Protein AF-T0LSU5-F1 (afdb_monomer_lite)

Secondary structure (DSSP, 8-state):
--TTSHHHHHHHHHHHHHHHHHHHHS--SHHHHHHHHHHHHHHHHHTGGG--HHHHHHHHHHHHHHHHHHTT-SSHHHHHHHHHHHHHHHHHHHHHHHHTT-S--TT-----------

Sequence (118 aa):
MDSETPEGLRLIYDLLVKASEYPGESLHNPRNLFNWGEKLKALHQILSSYHDQEYLQEYKLAQKRILEVSRNYPSERYVAEGYEVLHEWLGSISRLYQRLGLLIPENMIYTEGGEDGL

Radius of gyration: 17.02 Å; chains: 1; bounding box: 45×38×43 Å

Foldseek 3Di:
DPCVDPVNLVVLVVLLVVLVCQVVVDDQDPVSLVVSVVSLVVSCVVCVVLDDPVLVVQVVVLVVQLVVLVVPPPDPSSRVSSVVSSVSNSVSVVVSCVVVVSPDPPPPPDDPPDPPDD

Structure (mmCIF, N/CA/C/O backbone):
data_AF-T0LSU5-F1
#
_entry.id   AF-T0LSU5-F1
#
loop_
_atom_site.group_PDB
_atom_site.id
_atom_site.type_symbol
_atom_site.label_atom_id
_atom_site.label_alt_id
_atom_site.label_comp_id
_atom_site.label_asym_id
_atom_site.label_entity_id
_atom_site.label_seq_id
_atom_site.pdbx_PDB_ins_code
_atom_site.Cartn_x
_atom_site.Cartn_y
_atom_site.Cartn_z
_atom_site.occupancy
_atom_site.B_iso_or_equiv
_atom_site.auth_seq_id
_atom_site.auth_comp_id
_atom_site.auth_asym_id
_atom_site.auth_atom_id
_atom_site.pdbx_PDB_model_num
ATOM 1 N N . MET A 1 1 ? -20.664 2.583 7.795 1.00 47.69 1 MET A N 1
ATOM 2 C CA . MET A 1 1 ? -20.217 1.178 7.801 1.00 47.69 1 MET A CA 1
ATOM 3 C C . MET A 1 1 ? -19.684 0.987 9.200 1.00 47.69 1 MET A C 1
ATOM 5 O O . MET A 1 1 ? -18.717 1.663 9.524 1.00 47.69 1 MET A O 1
ATOM 9 N N . ASP A 1 2 ? -20.400 0.250 10.048 1.00 46.88 2 ASP A N 1
ATOM 10 C CA . ASP A 1 2 ? -20.116 0.188 11.487 1.00 46.88 2 ASP A CA 1
ATOM 11 C C . ASP A 1 2 ? -18.900 -0.698 11.722 1.00 46.88 2 ASP A C 1
ATOM 13 O O . ASP A 1 2 ? -18.981 -1.887 12.023 1.00 46.88 2 ASP A O 1
ATOM 17 N N . SER A 1 3 ? -17.740 -0.089 11.526 1.00 50.16 3 SER A N 1
ATOM 18 C CA . SER A 1 3 ? -16.418 -0.668 11.699 1.00 50.16 3 SER A CA 1
ATOM 19 C C . SER A 1 3 ? -16.052 -0.892 13.178 1.00 50.16 3 SER A C 1
ATOM 21 O O . SER A 1 3 ? -14.913 -1.204 13.498 1.00 50.16 3 SER A O 1
ATOM 23 N N . GLU A 1 4 ? -17.033 -0.764 14.073 1.00 54.97 4 GLU A N 1
ATOM 24 C CA . GLU A 1 4 ? -16.974 -1.127 15.493 1.00 54.97 4 GLU A CA 1
ATOM 25 C C . GLU A 1 4 ? -17.591 -2.511 15.772 1.00 54.97 4 GLU A C 1
ATOM 27 O O . GLU A 1 4 ? -17.481 -3.027 16.882 1.00 54.97 4 GLU A O 1
ATOM 32 N N . THR A 1 5 ? -18.227 -3.137 14.774 1.00 64.12 5 THR A N 1
ATOM 33 C CA . THR A 1 5 ? -18.766 -4.501 14.892 1.00 64.12 5 THR A CA 1
ATOM 34 C C . THR A 1 5 ? -17.669 -5.553 14.669 1.00 64.12 5 THR A C 1
ATOM 36 O O . THR A 1 5 ? -16.793 -5.342 13.821 1.00 64.12 5 THR A O 1
ATOM 39 N N . PRO A 1 6 ? -17.696 -6.705 15.370 1.00 64.62 6 PRO A N 1
ATOM 40 C CA . PRO A 1 6 ? -16.756 -7.811 15.147 1.00 64.62 6 PRO A CA 1
ATOM 41 C C . PRO A 1 6 ? -16.655 -8.243 13.674 1.00 64.62 6 PRO A C 1
ATOM 43 O O . PRO A 1 6 ? -15.571 -8.548 13.177 1.00 64.62 6 PRO A O 1
ATOM 46 N N . GLU A 1 7 ? -17.771 -8.204 12.946 1.00 68.88 7 GLU A N 1
ATOM 47 C CA . GLU A 1 7 ? -17.856 -8.505 11.516 1.00 68.88 7 GLU A CA 1
ATOM 48 C C . GLU A 1 7 ? -17.133 -7.456 10.661 1.00 68.88 7 GLU A C 1
ATOM 50 O O . GLU A 1 7 ? -16.437 -7.803 9.704 1.00 68.88 7 GLU A O 1
ATOM 55 N N . GLY A 1 8 ? -17.258 -6.174 11.019 1.00 68.75 8 GLY A N 1
ATOM 56 C CA . GLY A 1 8 ? -16.527 -5.081 10.380 1.00 68.75 8 GLY A CA 1
ATOM 57 C C . GLY A 1 8 ? -15.016 -5.212 10.570 1.00 68.75 8 GLY A C 1
ATOM 58 O O . GLY A 1 8 ? -14.260 -5.040 9.613 1.00 68.75 8 GLY A O 1
ATOM 59 N N . LEU A 1 9 ? -14.576 -5.592 11.773 1.00 68.12 9 LEU A N 1
ATOM 60 C CA . LEU A 1 9 ? -13.161 -5.830 12.072 1.00 68.12 9 LEU A CA 1
ATOM 61 C C . LEU A 1 9 ? -12.604 -7.047 11.323 1.00 68.12 9 LEU A C 1
ATOM 63 O O . LEU A 1 9 ? -11.497 -6.983 10.785 1.00 68.12 9 LEU A O 1
ATOM 67 N N . ARG A 1 10 ? -13.390 -8.124 11.217 1.00 72.44 10 ARG A N 1
ATOM 68 C CA . ARG A 1 10 ? -13.032 -9.313 10.430 1.00 72.44 10 ARG A CA 1
ATOM 69 C C . ARG A 1 10 ? -12.860 -8.984 8.950 1.00 72.44 10 ARG A C 1
ATOM 71 O O . ARG A 1 10 ? -11.860 -9.370 8.355 1.00 72.44 10 ARG A O 1
ATOM 78 N N . LEU A 1 11 ? -13.790 -8.220 8.374 1.00 79.12 11 LEU A N 1
ATOM 79 C CA . LEU A 1 11 ? -13.692 -7.784 6.980 1.00 79.12 11 LEU A CA 1
ATOM 80 C C . LEU A 1 11 ? -12.415 -6.969 6.737 1.00 79.12 11 LEU A C 1
ATOM 82 O O . LEU A 1 11 ? -11.747 -7.153 5.722 1.00 79.12 11 LEU A O 1
ATOM 86 N N . ILE A 1 12 ? -12.077 -6.076 7.667 1.00 78.50 12 ILE A N 1
ATOM 87 C CA . ILE A 1 12 ? -10.859 -5.267 7.610 1.00 78.50 12 ILE A CA 1
ATOM 88 C C . ILE A 1 12 ? -9.620 -6.184 7.635 1.00 78.50 12 ILE A C 1
ATOM 90 O O . ILE A 1 12 ? -8.761 -6.065 6.764 1.00 78.50 12 ILE A O 1
ATOM 94 N N . TYR A 1 13 ? -9.555 -7.168 8.538 1.00 80.62 13 TYR A N 1
ATOM 95 C CA . TYR A 1 13 ? -8.463 -8.153 8.585 1.00 80.62 13 TYR A CA 1
ATOM 96 C C . TYR A 1 13 ? -8.335 -8.992 7.300 1.00 80.62 13 TYR A C 1
ATOM 98 O O . TYR A 1 13 ? -7.238 -9.108 6.747 1.00 80.62 13 TYR A O 1
ATOM 106 N N . ASP A 1 14 ? -9.444 -9.500 6.758 1.00 82.31 14 ASP A N 1
ATOM 107 C CA . ASP A 1 14 ? -9.447 -10.287 5.516 1.00 82.31 14 ASP A CA 1
ATOM 108 C C . ASP A 1 14 ? -8.899 -9.489 4.318 1.00 82.31 14 ASP A C 1
ATOM 110 O O . ASP A 1 14 ? -8.261 -10.046 3.419 1.00 82.31 14 ASP A O 1
ATOM 114 N N . LEU A 1 15 ? -9.122 -8.168 4.293 1.00 84.88 15 LEU A N 1
ATOM 115 C CA . LEU A 1 15 ? -8.563 -7.291 3.262 1.00 84.88 15 LEU A CA 1
ATOM 116 C C . LEU A 1 15 ? -7.037 -7.181 3.361 1.00 84.88 15 LEU A C 1
ATOM 118 O O . LEU A 1 15 ? -6.372 -7.155 2.321 1.00 84.88 15 LEU A O 1
ATOM 122 N N . LEU A 1 16 ? -6.479 -7.143 4.576 1.00 86.00 16 LEU A N 1
ATOM 123 C CA . LEU A 1 16 ? -5.029 -7.155 4.790 1.00 86.00 16 LEU A CA 1
ATOM 124 C C . LEU A 1 16 ? -4.409 -8.474 4.313 1.00 86.00 16 LEU A C 1
ATOM 126 O O . LEU A 1 16 ? -3.428 -8.442 3.567 1.00 86.00 16 LEU A O 1
ATOM 130 N N . VAL A 1 17 ? -5.005 -9.615 4.681 1.00 85.50 17 VAL A N 1
ATOM 131 C CA . VAL A 1 17 ? -4.533 -10.950 4.265 1.00 85.50 17 VAL A CA 1
ATOM 132 C C . VAL A 1 17 ? -4.498 -11.049 2.739 1.00 85.50 17 VAL A C 1
ATOM 134 O O . VAL A 1 17 ? -3.435 -11.285 2.162 1.00 85.50 17 VAL A O 1
ATOM 137 N N . LYS A 1 18 ? -5.602 -10.707 2.066 1.00 84.81 18 LYS A N 1
ATOM 138 C CA . LYS A 1 18 ? -5.672 -10.720 0.593 1.00 84.81 18 LYS A CA 1
ATOM 139 C C . LYS A 1 18 ? -4.676 -9.772 -0.073 1.00 84.81 18 LYS A C 1
ATOM 141 O O . LYS A 1 18 ? -4.180 -10.050 -1.164 1.00 84.81 18 LYS A O 1
ATOM 146 N N . ALA A 1 19 ? -4.396 -8.620 0.537 1.00 85.56 19 ALA A N 1
ATOM 147 C CA . ALA A 1 19 ? -3.394 -7.692 0.016 1.00 85.56 19 ALA A CA 1
ATOM 148 C C . ALA A 1 19 ? -1.962 -8.240 0.156 1.00 85.56 19 ALA A C 1
ATOM 150 O O . ALA A 1 19 ? -1.107 -7.895 -0.664 1.00 85.56 19 ALA A O 1
ATOM 151 N N . SER A 1 20 ? -1.713 -9.085 1.162 1.00 85.44 20 SER A N 1
ATOM 152 C CA . SER A 1 20 ? -0.410 -9.704 1.434 1.00 85.44 20 SER A CA 1
ATOM 153 C C . SER A 1 20 ? -0.093 -10.914 0.548 1.00 85.44 20 SER A C 1
ATOM 155 O O . SER A 1 20 ? 1.073 -11.148 0.241 1.00 85.44 20 SER A O 1
ATOM 157 N N . GLU A 1 21 ? -1.115 -11.631 0.074 1.00 83.31 21 GLU A N 1
ATOM 158 C CA . GLU A 1 21 ? -0.973 -12.802 -0.811 1.00 83.31 21 GLU A CA 1
ATOM 159 C C . GLU A 1 21 ? -0.603 -12.409 -2.251 1.00 83.31 21 GLU A C 1
ATOM 161 O O . GLU A 1 21 ? 0.097 -13.137 -2.954 1.00 83.31 21 GLU A O 1
ATOM 166 N N . TYR A 1 22 ? -1.011 -11.212 -2.681 1.00 78.44 22 TYR A N 1
ATOM 167 C CA . TYR A 1 22 ? -0.867 -10.736 -4.058 1.00 78.44 22 TYR A CA 1
ATOM 168 C C . TYR A 1 22 ? 0.554 -10.851 -4.667 1.00 78.44 22 TYR A C 1
ATOM 170 O O . TYR A 1 22 ? 0.665 -11.330 -5.800 1.00 78.44 22 TYR A O 1
ATOM 178 N N . PRO A 1 23 ? 1.649 -10.442 -3.988 1.00 74.31 23 PRO A N 1
ATOM 179 C CA . PRO A 1 23 ? 3.004 -10.635 -4.513 1.00 74.31 23 PRO A CA 1
ATOM 180 C C . PRO A 1 23 ? 3.421 -12.114 -4.611 1.00 74.31 23 PRO A C 1
ATOM 182 O O . PRO A 1 23 ? 4.213 -12.451 -5.483 1.00 74.31 23 PRO A O 1
ATOM 185 N N . GLY A 1 24 ? 2.880 -13.004 -3.772 1.00 70.00 24 GLY A N 1
ATOM 186 C CA . GLY A 1 24 ? 3.206 -14.436 -3.783 1.00 70.00 24 GLY A CA 1
ATOM 187 C C . GLY A 1 24 ? 2.504 -15.233 -4.887 1.00 70.00 24 GLY A C 1
ATOM 188 O O . GLY A 1 24 ? 3.031 -16.241 -5.353 1.00 70.00 24 GLY A O 1
ATOM 189 N N . GLU A 1 25 ? 1.337 -14.774 -5.342 1.00 72.19 25 GLU A N 1
ATOM 190 C CA . GLU A 1 25 ? 0.515 -15.482 -6.334 1.00 72.19 25 GLU A CA 1
ATOM 191 C C . GLU A 1 25 ? 0.798 -15.075 -7.791 1.00 72.19 25 GLU A C 1
ATOM 193 O O . GLU A 1 25 ? 0.300 -15.705 -8.727 1.00 72.19 25 GLU A O 1
ATOM 198 N N . SER A 1 26 ? 1.570 -14.006 -8.019 1.00 72.44 26 SER A N 1
ATOM 199 C CA . SER A 1 26 ? 1.671 -13.351 -9.329 1.00 72.44 26 SER A CA 1
ATOM 200 C C . SER A 1 26 ? 3.106 -13.168 -9.820 1.00 72.44 26 SER A C 1
ATOM 202 O O . SER A 1 26 ? 3.992 -12.758 -9.082 1.00 72.44 26 SER A O 1
ATOM 204 N N . LEU A 1 27 ? 3.326 -13.355 -11.128 1.00 75.44 27 LEU A N 1
ATOM 205 C CA . LEU A 1 27 ? 4.603 -13.028 -11.778 1.00 75.44 27 LEU A CA 1
ATOM 206 C C . LEU A 1 27 ? 4.964 -11.547 -11.576 1.00 75.44 27 LEU A C 1
ATOM 208 O O . LEU A 1 27 ? 4.138 -10.668 -11.840 1.00 75.44 27 LEU A O 1
ATOM 212 N N . HIS A 1 28 ? 6.206 -11.259 -11.187 1.00 82.44 28 HIS A N 1
ATOM 213 C CA . HIS A 1 28 ? 6.680 -9.888 -10.991 1.00 82.44 28 HIS A CA 1
ATOM 214 C C . HIS A 1 28 ? 6.819 -9.156 -12.333 1.00 82.44 28 HIS A C 1
ATOM 216 O O . HIS A 1 28 ? 7.700 -9.457 -13.137 1.00 82.44 28 HIS A O 1
ATOM 222 N N . ASN A 1 29 ? 5.928 -8.198 -12.596 1.00 87.69 29 ASN A N 1
ATOM 223 C CA . ASN A 1 29 ? 5.938 -7.377 -13.810 1.00 87.69 29 ASN A CA 1
ATOM 224 C C . ASN A 1 29 ? 5.248 -6.015 -13.567 1.00 87.69 29 ASN A C 1
ATOM 226 O O . ASN A 1 29 ? 4.529 -5.868 -12.575 1.00 87.69 29 ASN A O 1
ATOM 230 N N . PRO A 1 30 ? 5.405 -5.023 -14.469 1.00 88.69 30 PRO A N 1
ATOM 231 C CA . PRO A 1 30 ? 4.837 -3.684 -14.284 1.00 88.69 30 PRO A CA 1
ATOM 232 C C . PRO A 1 30 ? 3.316 -3.643 -14.088 1.00 88.69 30 PRO A C 1
ATOM 234 O O . PRO A 1 30 ? 2.812 -2.837 -13.311 1.00 88.69 30 PRO A O 1
ATOM 237 N N . ARG A 1 31 ? 2.569 -4.511 -14.783 1.00 89.19 31 ARG A N 1
ATOM 238 C CA . ARG A 1 31 ? 1.103 -4.552 -14.689 1.00 89.19 31 ARG A CA 1
ATOM 239 C C . ARG A 1 31 ? 0.659 -5.049 -13.317 1.00 89.19 31 ARG A C 1
ATOM 241 O O . ARG A 1 31 ? -0.240 -4.470 -12.715 1.00 89.19 31 ARG A O 1
ATOM 248 N N . ASN A 1 32 ? 1.294 -6.107 -12.827 1.00 89.44 32 ASN A N 1
ATOM 249 C CA . ASN A 1 32 ? 0.989 -6.667 -11.517 1.00 89.44 32 ASN A CA 1
ATOM 250 C C . ASN A 1 32 ? 1.410 -5.717 -10.397 1.00 89.44 32 ASN A C 1
ATOM 252 O O . ASN A 1 32 ? 0.635 -5.532 -9.463 1.00 89.44 32 ASN A O 1
ATOM 256 N N . LEU A 1 33 ? 2.553 -5.045 -10.539 1.00 89.94 33 LEU A N 1
ATOM 257 C CA . LEU A 1 33 ? 2.976 -3.987 -9.627 1.00 89.94 33 LEU A CA 1
ATOM 258 C C . LEU A 1 33 ? 1.924 -2.868 -9.525 1.00 89.94 33 LEU A C 1
ATOM 260 O O . LEU A 1 33 ? 1.502 -2.513 -8.427 1.00 89.94 33 LEU A O 1
ATOM 264 N N . PHE A 1 34 ? 1.452 -2.354 -10.665 1.00 90.62 34 PHE A N 1
ATOM 265 C CA . PHE A 1 34 ? 0.404 -1.330 -10.703 1.00 90.62 34 PHE A CA 1
ATOM 266 C C . PHE A 1 34 ? -0.887 -1.797 -10.013 1.00 90.62 34 PHE A C 1
ATOM 268 O O . PHE A 1 34 ? -1.420 -1.105 -9.146 1.00 90.62 34 PHE A O 1
ATOM 275 N N . ASN A 1 35 ? -1.364 -2.995 -10.359 1.00 90.31 35 ASN A N 1
ATOM 276 C CA . ASN A 1 35 ? -2.572 -3.572 -9.770 1.00 90.31 35 ASN A CA 1
ATOM 277 C C . ASN A 1 35 ? -2.452 -3.743 -8.248 1.00 90.31 35 ASN A C 1
ATOM 279 O O . ASN A 1 35 ? -3.426 -3.525 -7.527 1.00 90.31 35 ASN A O 1
ATOM 283 N N . TRP A 1 36 ? -1.273 -4.132 -7.755 1.00 92.50 36 TRP A N 1
ATOM 284 C CA . TRP A 1 36 ? -1.035 -4.250 -6.321 1.00 92.50 36 TRP A CA 1
ATOM 285 C C . TRP A 1 36 ? -1.079 -2.886 -5.629 1.00 92.50 36 TRP A C 1
ATOM 287 O O . TRP A 1 36 ? -1.745 -2.737 -4.605 1.00 92.50 36 TRP A O 1
ATOM 297 N N . GLY A 1 37 ? -0.457 -1.871 -6.235 1.00 92.69 37 GLY A N 1
ATOM 298 C CA . GLY A 1 37 ? -0.506 -0.495 -5.744 1.00 92.69 37 GLY A CA 1
ATOM 299 C C . GLY A 1 37 ? -1.938 0.035 -5.617 1.00 92.69 37 GLY A C 1
ATOM 300 O O . GLY A 1 37 ? -2.288 0.615 -4.591 1.00 92.69 37 GLY A O 1
ATOM 301 N N . GLU A 1 38 ? -2.801 -0.228 -6.603 1.00 92.19 38 GLU A N 1
ATOM 302 C CA . GLU A 1 38 ? -4.216 0.171 -6.536 1.00 92.19 38 GLU A CA 1
ATOM 303 C C . GLU A 1 38 ? -4.989 -0.571 -5.429 1.00 92.19 38 GLU A C 1
ATOM 305 O O . GLU A 1 38 ? -5.843 0.029 -4.774 1.00 92.19 38 GLU A O 1
ATOM 310 N N . LYS A 1 39 ? -4.661 -1.840 -5.144 1.00 90.75 39 LYS A N 1
ATOM 311 C CA . LYS A 1 39 ? -5.244 -2.577 -4.005 1.00 90.75 39 LYS A CA 1
ATOM 312 C C . LYS A 1 39 ? -4.830 -1.974 -2.661 1.00 90.75 39 LYS A C 1
ATOM 314 O O . LYS A 1 39 ? -5.689 -1.753 -1.810 1.00 90.75 39 LYS A O 1
ATOM 319 N N . LEU A 1 40 ? -3.544 -1.668 -2.479 1.00 94.25 40 LEU A N 1
ATOM 320 C CA . LEU A 1 40 ? -3.044 -1.024 -1.256 1.00 94.25 40 LEU A CA 1
ATOM 321 C C . LEU A 1 40 ? -3.641 0.377 -1.071 1.00 94.25 40 LEU A C 1
ATOM 323 O O . LEU A 1 40 ? -4.000 0.761 0.040 1.00 94.25 40 LEU A O 1
ATOM 327 N N . LYS A 1 41 ? -3.840 1.114 -2.167 1.00 94.06 41 LYS A N 1
ATOM 328 C CA . LYS A 1 41 ? -4.524 2.410 -2.164 1.00 94.06 41 LYS A CA 1
ATOM 329 C C . LYS A 1 41 ? -5.987 2.303 -1.747 1.00 94.06 41 LYS A C 1
ATOM 331 O O . LYS A 1 41 ? -6.442 3.120 -0.949 1.00 94.06 41 LYS A O 1
ATOM 336 N N . ALA A 1 42 ? -6.716 1.311 -2.252 1.00 90.88 42 ALA A N 1
ATOM 337 C CA . ALA A 1 42 ? -8.087 1.060 -1.818 1.00 90.88 42 ALA A CA 1
ATOM 338 C C . ALA A 1 42 ? -8.137 0.724 -0.318 1.00 90.88 42 ALA A C 1
ATOM 340 O O . ALA A 1 42 ? -8.965 1.271 0.408 1.00 90.88 42 ALA A O 1
ATOM 341 N N . LEU A 1 43 ? -7.201 -0.101 0.164 1.00 91.12 43 LEU A N 1
ATOM 342 C CA . LEU A 1 43 ? -7.091 -0.443 1.582 1.00 91.12 43 LEU A CA 1
ATOM 343 C C . LEU A 1 43 ? -6.808 0.790 2.453 1.00 91.12 43 LEU A C 1
ATOM 345 O O . LEU A 1 43 ? -7.490 1.011 3.448 1.00 91.12 43 LEU A O 1
ATOM 349 N N . HIS A 1 44 ? -5.871 1.641 2.035 1.00 93.25 44 HIS A N 1
ATOM 350 C CA . HIS A 1 44 ? -5.613 2.940 2.660 1.00 93.25 44 HIS A CA 1
ATOM 351 C C . HIS A 1 44 ? -6.874 3.816 2.737 1.00 93.25 44 HIS A C 1
ATOM 353 O O . HIS A 1 44 ? -7.147 4.428 3.762 1.00 93.25 44 HIS A O 1
ATOM 359 N N . GLN A 1 45 ? -7.682 3.876 1.677 1.00 91.81 45 GLN A N 1
ATOM 360 C CA . GLN A 1 45 ? -8.916 4.671 1.690 1.00 91.81 45 GLN A CA 1
ATOM 361 C C . GLN A 1 45 ? -9.958 4.119 2.672 1.00 91.81 45 GLN A C 1
ATOM 363 O O . GLN A 1 45 ? -10.587 4.897 3.393 1.00 91.81 45 GLN A O 1
ATOM 368 N N . ILE A 1 46 ? -10.112 2.793 2.735 1.00 88.88 46 ILE A N 1
ATOM 369 C CA . ILE A 1 46 ? -11.020 2.122 3.680 1.00 88.88 46 ILE A CA 1
ATOM 370 C C . ILE A 1 46 ? -10.621 2.429 5.129 1.00 88.88 46 ILE A C 1
ATOM 372 O O . ILE A 1 46 ? -11.483 2.650 5.973 1.00 88.88 46 ILE A O 1
ATOM 376 N N . LEU A 1 47 ? -9.319 2.511 5.404 1.00 88.19 47 LEU A N 1
ATOM 377 C CA . LEU A 1 47 ? -8.773 2.773 6.736 1.00 88.19 47 LEU A CA 1
ATOM 378 C C . LEU A 1 47 ? -8.694 4.262 7.091 1.00 88.19 47 LEU A C 1
ATOM 380 O O . LEU A 1 47 ? -8.152 4.606 8.139 1.00 88.19 47 LEU A O 1
ATOM 384 N N . SER A 1 48 ? -9.233 5.153 6.256 1.00 90.75 48 SER A N 1
ATOM 385 C CA . SER A 1 48 ? -9.069 6.604 6.415 1.00 90.75 48 SER A CA 1
ATOM 386 C C . SER A 1 48 ? -9.507 7.156 7.770 1.00 90.75 48 SER A C 1
ATOM 388 O O . SER A 1 48 ? -8.856 8.060 8.290 1.00 90.75 48 SER A O 1
ATOM 390 N N . SER A 1 49 ? -10.555 6.588 8.370 1.00 87.12 49 SER A N 1
ATOM 391 C CA . SER A 1 49 ? -11.027 6.947 9.713 1.00 87.12 49 SER A CA 1
ATOM 392 C C . SER A 1 49 ? -10.083 6.522 10.840 1.00 87.12 49 SER A C 1
ATOM 394 O O . SER A 1 49 ? -10.208 7.019 11.954 1.00 87.12 49 SER A O 1
ATOM 396 N N . TYR A 1 50 ? -9.153 5.610 10.562 1.00 87.50 50 TYR A N 1
ATOM 397 C CA . TYR A 1 50 ? -8.231 5.024 11.531 1.00 87.50 50 TYR A CA 1
ATOM 398 C C . TYR A 1 50 ? -6.807 5.562 11.424 1.00 87.50 50 TYR A C 1
ATOM 400 O O . TYR A 1 50 ? -5.952 5.185 12.218 1.00 87.50 50 TYR A O 1
ATOM 408 N N . HIS A 1 51 ? -6.522 6.419 10.445 1.00 92.44 51 HIS A N 1
ATOM 409 C CA . HIS A 1 51 ? -5.175 6.930 10.232 1.00 92.44 51 HIS A CA 1
ATOM 410 C C . HIS A 1 51 ? -4.679 7.748 11.429 1.00 92.44 51 HIS A C 1
ATOM 412 O O . HIS A 1 51 ? -5.246 8.783 11.777 1.00 92.44 51 HIS A O 1
ATOM 418 N N . ASP A 1 52 ? -3.559 7.318 12.001 1.00 91.44 52 ASP A N 1
ATOM 419 C CA . ASP A 1 52 ? -2.799 8.085 12.982 1.00 91.44 52 ASP A CA 1
ATOM 420 C C . ASP A 1 52 ? -1.652 8.872 12.316 1.00 91.44 52 ASP A C 1
ATOM 422 O O . ASP A 1 52 ? -1.328 8.701 11.135 1.00 91.44 52 ASP A O 1
ATOM 426 N N . GLN A 1 53 ? -1.036 9.788 13.071 1.00 94.44 53 GLN A N 1
ATOM 427 C CA . GLN A 1 53 ? 0.053 10.621 12.551 1.00 94.44 53 GLN A CA 1
ATOM 428 C C . GLN A 1 53 ? 1.273 9.802 12.114 1.00 94.44 53 GLN A C 1
ATOM 430 O O . GLN A 1 53 ? 1.930 10.175 11.144 1.00 94.44 53 GLN A O 1
ATOM 435 N N . GLU A 1 54 ? 1.572 8.708 12.814 1.00 94.44 54 GLU A N 1
ATOM 436 C CA . GLU A 1 54 ? 2.712 7.840 12.519 1.00 94.44 54 GLU A CA 1
ATOM 437 C C . GLU A 1 54 ? 2.531 7.168 11.151 1.00 94.44 54 GLU A C 1
ATOM 439 O O . GLU A 1 54 ? 3.375 7.311 10.266 1.00 94.44 54 GLU A O 1
ATOM 444 N N . TYR A 1 55 ? 1.373 6.545 10.921 1.00 95.38 55 TYR A N 1
ATOM 445 C CA . TYR A 1 55 ? 0.998 5.952 9.641 1.00 95.38 55 TYR A CA 1
ATOM 446 C C . TYR A 1 55 ? 1.039 6.973 8.501 1.00 95.38 55 TYR A C 1
ATOM 448 O O . TYR A 1 55 ? 1.576 6.687 7.432 1.00 95.38 55 TYR A O 1
ATOM 456 N N . LEU A 1 56 ? 0.504 8.180 8.711 1.00 95.88 56 LEU A N 1
ATOM 457 C CA . LEU A 1 56 ? 0.499 9.216 7.674 1.00 95.88 56 LEU A CA 1
ATOM 458 C C . LEU A 1 56 ? 1.914 9.677 7.297 1.00 95.88 56 LEU A C 1
ATOM 460 O O . LEU A 1 56 ? 2.160 9.993 6.129 1.00 95.88 56 LEU A O 1
ATOM 464 N N . GLN A 1 57 ? 2.849 9.708 8.251 1.00 96.31 57 GLN A N 1
ATOM 465 C CA . GLN A 1 57 ? 4.255 10.000 7.967 1.00 96.31 57 GLN A CA 1
ATOM 466 C C . GLN A 1 57 ? 4.899 8.885 7.143 1.00 96.31 57 GLN A C 1
ATOM 468 O O . GLN A 1 57 ? 5.516 9.173 6.114 1.00 96.31 57 GLN A O 1
ATOM 473 N N . GLU A 1 58 ? 4.712 7.627 7.545 1.00 95.12 58 GLU A N 1
ATOM 474 C CA . GLU A 1 58 ? 5.224 6.473 6.802 1.00 95.12 58 GLU A CA 1
ATOM 475 C C . GLU A 1 58 ? 4.645 6.414 5.378 1.00 95.12 58 GLU A C 1
ATOM 477 O O . GLU A 1 58 ? 5.388 6.273 4.405 1.00 95.12 58 GLU A O 1
ATOM 482 N N . TYR A 1 59 ? 3.334 6.628 5.229 1.00 95.31 59 TYR A N 1
ATOM 483 C CA . TYR A 1 59 ? 2.666 6.680 3.930 1.00 95.31 59 TYR A CA 1
ATOM 484 C C . TYR A 1 59 ? 3.223 7.796 3.039 1.00 95.31 59 TYR A C 1
ATOM 486 O O . TYR A 1 59 ? 3.473 7.581 1.853 1.00 95.31 59 TYR A O 1
ATOM 494 N N . LYS A 1 60 ? 3.482 8.984 3.597 1.00 95.62 60 LYS A N 1
ATOM 495 C CA . LYS A 1 60 ? 4.080 10.098 2.846 1.00 95.62 60 LYS A CA 1
ATOM 496 C C . LYS A 1 60 ? 5.492 9.765 2.350 1.00 95.62 60 LYS A C 1
ATOM 498 O O . LYS A 1 60 ? 5.854 10.155 1.238 1.00 95.62 60 LYS A O 1
ATOM 503 N N . LEU A 1 61 ? 6.284 9.047 3.150 1.00 95.69 61 LEU A N 1
ATOM 504 C CA . LEU A 1 61 ? 7.609 8.566 2.744 1.00 95.69 61 LEU A CA 1
ATOM 505 C C . LEU A 1 61 ? 7.501 7.525 1.624 1.00 95.69 61 LEU A C 1
ATOM 507 O O . LEU A 1 61 ? 8.182 7.666 0.606 1.00 95.69 61 LEU A O 1
ATOM 511 N N . ALA A 1 62 ? 6.596 6.552 1.762 1.00 94.06 62 ALA A N 1
ATOM 512 C CA . ALA A 1 62 ? 6.326 5.557 0.727 1.00 94.06 62 ALA A CA 1
ATOM 513 C C . ALA A 1 62 ? 5.877 6.223 -0.584 1.00 94.06 62 ALA A C 1
ATOM 515 O O . ALA A 1 62 ? 6.420 5.927 -1.644 1.00 94.06 62 ALA A O 1
ATOM 516 N N . GLN A 1 63 ? 4.969 7.202 -0.526 1.00 93.94 63 GLN A N 1
ATOM 517 C CA . GLN A 1 63 ? 4.502 7.939 -1.703 1.00 93.94 63 GLN A CA 1
ATOM 518 C C . GLN A 1 63 ? 5.642 8.681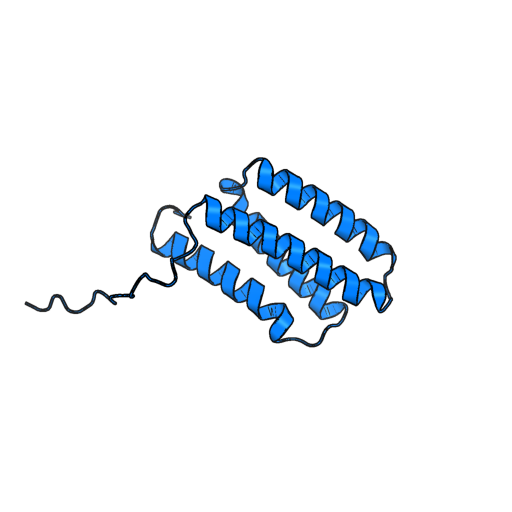 -2.413 1.00 93.94 63 GLN A C 1
ATOM 520 O O . GLN A 1 63 ? 5.719 8.672 -3.644 1.00 93.94 63 GLN A O 1
ATOM 525 N N . LYS A 1 64 ? 6.554 9.301 -1.653 1.00 95.62 64 LYS A N 1
ATOM 526 C CA . LYS A 1 64 ? 7.742 9.947 -2.221 1.00 95.62 64 LYS A CA 1
ATOM 527 C C . LYS A 1 64 ? 8.629 8.929 -2.947 1.00 95.62 64 LYS A C 1
ATOM 529 O O . LYS A 1 64 ? 9.019 9.188 -4.084 1.00 95.62 64 LYS A O 1
ATOM 534 N N . ARG A 1 65 ? 8.882 7.767 -2.335 1.00 95.12 65 ARG A N 1
ATOM 535 C CA . ARG A 1 65 ? 9.652 6.681 -2.964 1.00 95.12 65 ARG A CA 1
ATOM 536 C C . ARG A 1 65 ? 8.953 6.118 -4.202 1.00 95.12 65 ARG A C 1
ATOM 538 O O . ARG A 1 65 ? 9.615 5.926 -5.213 1.00 95.12 65 ARG A O 1
ATOM 545 N N . ILE A 1 66 ? 7.628 5.942 -4.182 1.00 92.56 66 ILE A N 1
ATOM 546 C CA . ILE A 1 66 ? 6.845 5.517 -5.359 1.00 92.56 66 ILE A CA 1
ATOM 547 C C . ILE A 1 66 ? 7.071 6.487 -6.525 1.00 92.56 66 ILE A C 1
ATOM 549 O O . ILE A 1 66 ? 7.320 6.056 -7.651 1.00 92.56 66 ILE A O 1
ATOM 553 N N . LEU A 1 67 ? 7.019 7.798 -6.266 1.00 92.94 67 LEU A N 1
ATOM 554 C CA . LEU A 1 67 ? 7.266 8.811 -7.292 1.00 92.94 67 LEU A CA 1
ATOM 555 C C . LEU A 1 67 ? 8.698 8.744 -7.833 1.00 92.94 67 LEU A C 1
ATOM 557 O O . LEU A 1 67 ? 8.891 8.872 -9.040 1.00 92.94 67 LEU A O 1
ATOM 561 N N . GLU A 1 68 ? 9.692 8.530 -6.973 1.00 94.69 68 GLU A N 1
ATOM 562 C CA . GLU A 1 68 ? 11.091 8.369 -7.384 1.00 94.69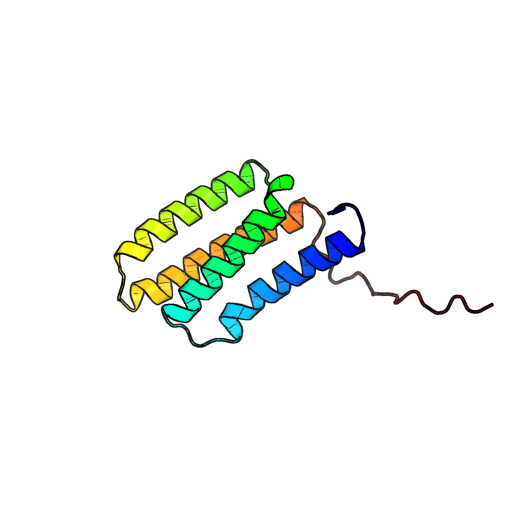 68 GLU A CA 1
ATOM 563 C C . GLU A 1 68 ? 11.281 7.123 -8.259 1.00 94.69 68 GLU A C 1
ATOM 565 O O . GLU A 1 68 ? 11.783 7.243 -9.377 1.00 94.69 68 GLU A O 1
ATOM 570 N N . VAL A 1 69 ? 10.784 5.965 -7.815 1.00 93.06 69 VAL A N 1
ATOM 571 C CA . VAL A 1 69 ? 10.852 4.694 -8.553 1.00 93.06 69 VAL A CA 1
ATOM 572 C C . VAL A 1 69 ? 10.117 4.784 -9.890 1.00 93.06 69 VAL A C 1
ATOM 574 O O . VAL A 1 69 ? 10.619 4.300 -10.903 1.00 93.06 69 VAL A O 1
ATOM 577 N N . SER A 1 70 ? 8.961 5.457 -9.944 1.00 89.88 70 SER A N 1
ATOM 578 C CA . SER A 1 70 ? 8.163 5.589 -11.175 1.00 89.88 70 SER A CA 1
ATOM 579 C C . SER A 1 70 ? 8.908 6.262 -12.334 1.00 89.88 70 SER A C 1
ATOM 581 O O . SER A 1 70 ? 8.602 5.996 -13.495 1.00 89.88 70 SER A O 1
ATOM 583 N N . ARG A 1 71 ? 9.935 7.074 -12.042 1.00 92.00 71 ARG A N 1
ATOM 584 C CA . ARG A 1 71 ? 10.786 7.720 -13.058 1.00 92.00 71 ARG A CA 1
ATOM 585 C C . ARG A 1 71 ? 11.680 6.734 -13.805 1.00 92.00 71 ARG A C 1
ATOM 587 O O . ARG A 1 71 ? 12.147 7.057 -14.891 1.00 92.00 71 ARG A O 1
ATOM 594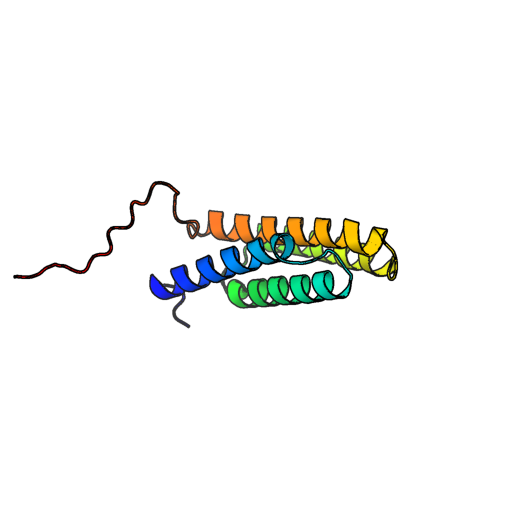 N N . ASN A 1 72 ? 11.895 5.545 -13.245 1.00 88.69 72 ASN A N 1
ATOM 595 C CA . ASN A 1 72 ? 12.666 4.476 -13.869 1.00 88.69 72 ASN A CA 1
ATOM 596 C C . ASN A 1 72 ? 11.821 3.644 -14.852 1.00 88.69 72 ASN A C 1
ATOM 598 O O . ASN A 1 72 ? 12.327 2.664 -15.399 1.00 88.69 72 ASN A O 1
ATOM 602 N N . TYR A 1 73 ? 10.538 3.966 -15.066 1.00 85.75 73 TYR A N 1
ATOM 603 C CA . TYR A 1 73 ? 9.688 3.221 -15.993 1.00 85.75 73 TYR A CA 1
ATOM 604 C C . TYR A 1 73 ? 10.029 3.516 -17.470 1.00 85.75 73 TYR A C 1
ATOM 606 O O . TYR A 1 73 ? 10.144 4.686 -17.837 1.00 85.75 73 TYR A O 1
ATOM 614 N N . PRO A 1 74 ? 10.074 2.495 -18.350 1.00 84.88 74 PRO A N 1
ATOM 615 C CA . PRO A 1 74 ? 10.055 1.061 -18.057 1.00 84.88 74 PRO A CA 1
ATOM 616 C C . PRO A 1 74 ? 11.476 0.519 -17.805 1.00 84.88 74 PRO A C 1
ATOM 618 O O . PRO A 1 74 ? 12.364 0.685 -18.636 1.00 84.88 74 PRO A O 1
ATOM 621 N N . SER A 1 75 ? 11.697 -0.180 -16.688 1.00 87.50 75 SER A N 1
ATOM 622 C CA . SER A 1 75 ? 12.950 -0.911 -16.431 1.00 87.50 75 SER A CA 1
ATOM 623 C C . SER A 1 75 ? 12.749 -2.064 -15.445 1.00 87.50 75 SER A C 1
ATOM 625 O O . SER A 1 75 ? 11.768 -2.097 -14.703 1.00 87.50 75 SER A O 1
ATOM 627 N N . GLU A 1 76 ? 13.696 -3.005 -15.398 1.00 84.75 76 GLU A N 1
ATOM 628 C CA . GLU A 1 76 ? 13.717 -4.052 -14.363 1.00 84.75 76 GLU A CA 1
ATOM 629 C C . GLU A 1 76 ? 13.864 -3.459 -12.957 1.00 84.75 76 GLU A C 1
ATOM 631 O O . GLU A 1 76 ? 13.231 -3.938 -12.017 1.00 84.75 76 GLU A O 1
ATOM 636 N N . ARG A 1 77 ? 14.622 -2.359 -12.825 1.00 87.81 77 ARG A N 1
ATOM 637 C CA . ARG A 1 77 ? 14.739 -1.606 -11.568 1.00 87.81 77 ARG A CA 1
ATOM 638 C C . ARG A 1 77 ? 13.395 -1.067 -11.104 1.00 87.81 77 ARG A C 1
ATOM 640 O O . ARG A 1 77 ? 13.060 -1.235 -9.942 1.00 87.81 77 ARG A O 1
ATOM 647 N N . TYR A 1 78 ? 12.598 -0.506 -12.016 1.00 89.88 78 TYR A N 1
ATOM 648 C CA . TYR A 1 78 ? 11.238 -0.062 -11.700 1.00 89.88 78 TYR A CA 1
ATOM 649 C C . TYR A 1 78 ? 10.384 -1.193 -11.113 1.00 89.88 78 TYR A C 1
ATOM 651 O O . TYR A 1 78 ? 9.646 -0.965 -10.160 1.00 89.88 78 TYR A O 1
ATOM 659 N N . VAL A 1 79 ? 10.492 -2.411 -11.658 1.00 89.31 79 VAL A N 1
ATOM 660 C CA . VAL A 1 79 ? 9.748 -3.563 -11.136 1.00 89.31 79 VAL A CA 1
ATOM 661 C C . VAL A 1 79 ? 10.260 -3.931 -9.744 1.00 89.31 79 VAL A C 1
ATOM 663 O O . VAL A 1 79 ? 9.476 -3.920 -8.802 1.00 89.31 79 VAL A O 1
ATOM 666 N N . ALA A 1 80 ? 11.557 -4.209 -9.594 1.00 89.00 80 ALA A N 1
ATOM 667 C CA . ALA A 1 80 ? 12.131 -4.664 -8.326 1.00 89.00 80 ALA A CA 1
ATOM 668 C C . ALA A 1 80 ? 11.959 -3.639 -7.189 1.00 89.00 80 ALA A C 1
ATOM 670 O O . ALA A 1 80 ? 11.385 -3.965 -6.151 1.00 89.00 80 ALA A O 1
ATOM 671 N N . GLU A 1 81 ? 12.378 -2.390 -7.414 1.00 93.62 81 GLU A N 1
ATOM 672 C CA . GLU A 1 81 ? 12.244 -1.300 -6.436 1.00 93.62 81 GLU A CA 1
ATOM 673 C C . GLU A 1 81 ? 10.769 -0.964 -6.181 1.00 93.62 81 GLU A C 1
ATOM 675 O O . GLU A 1 81 ? 10.387 -0.585 -5.077 1.00 93.62 81 GLU A O 1
ATOM 680 N N . GLY A 1 82 ? 9.910 -1.132 -7.190 1.00 93.50 82 GLY A N 1
ATOM 681 C CA . GLY A 1 82 ? 8.475 -0.937 -7.043 1.00 93.50 82 GLY A CA 1
ATOM 682 C C . GLY A 1 82 ? 7.871 -1.918 -6.046 1.00 93.50 82 GLY A C 1
ATOM 683 O O . GLY A 1 82 ? 7.148 -1.498 -5.143 1.00 93.50 82 GLY A O 1
ATOM 684 N N . TYR A 1 83 ? 8.178 -3.212 -6.184 1.00 92.25 83 TYR A N 1
ATOM 685 C CA . TYR A 1 83 ? 7.686 -4.235 -5.257 1.00 92.25 83 TYR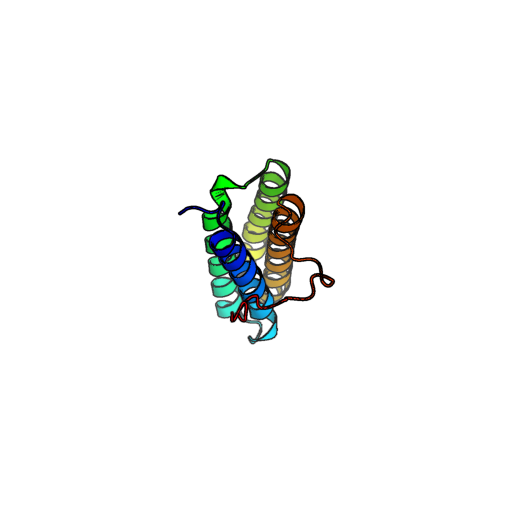 A CA 1
ATOM 686 C C . TYR A 1 83 ? 8.209 -3.990 -3.838 1.00 92.25 83 TYR A C 1
ATOM 688 O O . TYR A 1 83 ? 7.436 -4.107 -2.891 1.00 92.25 83 TYR A O 1
ATOM 696 N N . GLU A 1 84 ? 9.475 -3.588 -3.688 1.00 93.00 84 GLU A N 1
ATOM 697 C CA . GLU A 1 84 ? 10.055 -3.221 -2.390 1.00 93.00 84 GLU A CA 1
ATOM 698 C C . GLU A 1 84 ? 9.247 -2.106 -1.707 1.00 93.00 84 GLU A C 1
ATOM 700 O O . GLU A 1 84 ? 8.799 -2.265 -0.572 1.00 93.00 84 GLU A O 1
ATOM 705 N N . VAL A 1 85 ? 8.968 -1.011 -2.419 1.00 95.44 85 VAL A N 1
ATOM 706 C CA . VAL A 1 85 ? 8.218 0.118 -1.848 1.00 95.44 85 VAL A CA 1
ATOM 707 C C . VAL A 1 85 ? 6.764 -0.258 -1.528 1.00 95.44 85 VAL A C 1
ATOM 709 O O . VAL A 1 85 ? 6.209 0.207 -0.530 1.00 95.44 85 VAL A O 1
ATOM 712 N N . LEU A 1 86 ? 6.128 -1.117 -2.332 1.00 94.81 86 LEU A N 1
ATOM 713 C CA . LEU A 1 86 ? 4.782 -1.609 -2.020 1.00 94.81 86 LEU A CA 1
ATOM 714 C C . LEU A 1 86 ? 4.769 -2.548 -0.803 1.00 94.81 86 LEU A C 1
ATOM 716 O O . LEU A 1 86 ? 3.840 -2.469 0.001 1.00 94.81 86 LEU A O 1
ATOM 720 N N . HIS A 1 87 ? 5.804 -3.372 -0.612 1.00 93.38 87 HIS A N 1
ATOM 721 C CA . HIS A 1 87 ? 5.975 -4.161 0.613 1.00 93.38 87 HIS A CA 1
ATOM 722 C C . HIS A 1 87 ? 6.132 -3.272 1.848 1.00 93.38 87 HIS A C 1
ATOM 724 O O . HIS A 1 87 ? 5.525 -3.549 2.882 1.00 93.38 87 HIS A O 1
ATOM 730 N N . GLU A 1 88 ? 6.899 -2.187 1.750 1.00 94.06 88 GLU A N 1
ATOM 731 C CA . GLU A 1 88 ? 7.037 -1.226 2.847 1.00 94.06 88 GLU A CA 1
ATOM 732 C C . GLU A 1 88 ? 5.701 -0.579 3.206 1.00 94.06 88 GLU A C 1
ATOM 734 O O . GLU A 1 88 ? 5.351 -0.508 4.387 1.00 94.06 88 GLU A O 1
ATOM 739 N N . TRP A 1 89 ? 4.922 -0.169 2.199 1.00 96.00 89 TRP A N 1
ATOM 740 C CA . TRP A 1 89 ? 3.594 0.395 2.428 1.00 96.00 89 TRP A CA 1
ATOM 741 C C . TRP A 1 89 ? 2.633 -0.628 3.047 1.00 96.00 89 TRP A C 1
ATOM 743 O O . TRP A 1 89 ? 1.923 -0.300 4.000 1.00 96.00 89 TRP A O 1
ATOM 753 N N . LEU A 1 90 ? 2.646 -1.880 2.579 1.00 94.56 90 LEU A N 1
ATOM 754 C CA . LEU A 1 90 ? 1.905 -2.967 3.222 1.00 94.56 90 LEU A CA 1
ATOM 755 C C . LEU A 1 90 ? 2.338 -3.143 4.687 1.00 94.56 90 LEU A C 1
ATOM 757 O O . LEU A 1 90 ? 1.486 -3.288 5.559 1.00 94.56 90 LEU A O 1
ATOM 761 N N . GLY A 1 91 ? 3.638 -3.064 4.979 1.00 92.62 91 GLY A N 1
ATOM 762 C CA . GLY A 1 91 ? 4.169 -3.103 6.343 1.00 92.62 91 GLY A CA 1
ATOM 763 C C . GLY A 1 91 ? 3.644 -1.961 7.220 1.00 92.62 91 GLY A C 1
ATOM 764 O O . GLY A 1 91 ? 3.267 -2.195 8.368 1.00 92.62 91 GLY A O 1
ATOM 765 N N . SER A 1 92 ? 3.551 -0.744 6.680 1.00 94.69 92 SER A N 1
ATOM 766 C CA . SER A 1 92 ? 2.925 0.402 7.357 1.00 94.69 92 SER A CA 1
ATOM 767 C C . SER A 1 92 ? 1.450 0.174 7.661 1.00 94.69 92 SER A C 1
ATOM 769 O O . SER A 1 92 ? 0.989 0.465 8.765 1.00 94.69 92 SER A O 1
ATOM 771 N N . ILE A 1 93 ? 0.706 -0.386 6.704 1.00 93.25 93 ILE A N 1
ATOM 772 C CA . ILE A 1 93 ? -0.691 -0.769 6.920 1.00 93.25 93 ILE A CA 1
ATOM 773 C C . ILE A 1 93 ? -0.766 -1.848 8.008 1.00 93.25 93 ILE A C 1
ATOM 775 O O . ILE A 1 93 ? -1.536 -1.704 8.948 1.00 93.25 93 ILE A O 1
ATOM 779 N N . SER A 1 94 ? 0.076 -2.880 7.962 1.00 90.19 94 SER A N 1
ATOM 780 C CA . SER A 1 94 ? 0.099 -3.930 8.986 1.00 90.19 94 SER A CA 1
ATOM 781 C C . SER A 1 94 ? 0.382 -3.381 10.389 1.00 90.19 94 SER A C 1
ATOM 783 O O . SER A 1 94 ? -0.255 -3.817 11.347 1.00 90.19 94 SER A O 1
ATOM 785 N N . ARG A 1 95 ? 1.298 -2.413 10.535 1.00 90.31 95 ARG A N 1
ATOM 786 C CA . ARG A 1 95 ? 1.556 -1.745 11.824 1.00 90.31 95 ARG A CA 1
ATOM 787 C C . ARG A 1 95 ? 0.352 -0.943 12.307 1.00 90.31 95 ARG A C 1
ATOM 789 O O . ARG A 1 95 ? 0.052 -0.977 13.497 1.00 90.31 95 ARG A O 1
ATOM 796 N N . LEU A 1 96 ? -0.372 -0.284 11.399 1.00 90.62 96 LEU A N 1
ATOM 797 C CA . LEU A 1 96 ? -1.627 0.384 11.741 1.00 90.62 96 LEU A CA 1
ATOM 798 C C . LEU A 1 96 ? -2.641 -0.617 12.321 1.00 90.62 96 LEU A C 1
ATOM 800 O O . LEU A 1 96 ? -3.193 -0.369 13.387 1.00 90.62 96 LEU A O 1
ATOM 804 N N . TYR A 1 97 ? -2.819 -1.788 11.699 1.00 86.81 97 TYR A N 1
ATOM 805 C CA . TYR A 1 97 ? -3.698 -2.845 12.232 1.00 86.81 97 TYR A CA 1
ATOM 806 C C . TYR A 1 97 ? -3.261 -3.320 13.616 1.00 86.81 97 TYR A C 1
ATOM 808 O O . TYR A 1 97 ? -4.094 -3.549 14.490 1.00 86.81 97 TYR A O 1
ATOM 816 N N . GLN A 1 98 ? -1.951 -3.458 13.812 1.00 85.06 98 GLN A N 1
ATOM 817 C CA . GLN A 1 98 ? -1.351 -3.884 15.071 1.00 85.06 98 GLN A CA 1
ATOM 818 C C . GLN A 1 98 ? -1.661 -2.885 16.196 1.00 85.06 98 GLN A C 1
ATOM 820 O O . GLN A 1 98 ? -2.084 -3.293 17.276 1.00 85.06 98 GLN A O 1
ATOM 825 N N . ARG A 1 99 ? -1.544 -1.577 15.924 1.00 84.19 99 ARG A N 1
ATOM 826 C CA . ARG A 1 99 ? -1.898 -0.508 16.876 1.00 84.19 99 ARG A CA 1
ATOM 827 C C . ARG A 1 99 ? -3.394 -0.430 17.166 1.00 84.19 99 ARG A C 1
ATOM 829 O O . ARG A 1 99 ? -3.776 -0.136 18.293 1.00 84.19 99 ARG A O 1
ATOM 836 N N . LEU A 1 100 ? -4.228 -0.726 16.173 1.00 80.75 100 LEU A N 1
ATOM 837 C CA . LEU A 1 100 ? -5.680 -0.800 16.338 1.00 80.75 100 LEU A CA 1
ATOM 838 C C . LEU A 1 100 ? -6.137 -2.069 17.084 1.00 80.75 100 LEU A C 1
ATOM 840 O O . LEU A 1 100 ? -7.327 -2.215 17.346 1.00 80.75 100 LEU A O 1
ATOM 844 N N . GLY A 1 101 ? -5.226 -2.995 17.410 1.00 76.50 101 GLY A N 1
ATOM 845 C CA . GLY A 1 101 ? -5.572 -4.274 18.036 1.00 76.50 101 GLY A CA 1
ATOM 846 C C . GLY A 1 101 ? -6.351 -5.215 17.111 1.00 76.50 101 GLY A C 1
ATOM 847 O O . GLY A 1 101 ? -7.042 -6.107 17.590 1.00 76.50 101 GLY A O 1
ATOM 848 N N . LEU A 1 102 ? -6.255 -5.013 15.792 1.00 72.81 102 LEU A N 1
ATOM 849 C CA . LEU A 1 102 ? -7.003 -5.765 14.775 1.00 72.81 102 LEU A CA 1
ATOM 850 C C . LEU A 1 102 ? -6.254 -6.990 14.254 1.00 72.81 102 LEU A C 1
ATOM 852 O O . LEU A 1 102 ? -6.798 -7.755 13.460 1.00 72.81 102 LEU A O 1
ATOM 856 N N . LEU A 1 103 ? -5.001 -7.177 14.669 1.00 68.81 103 LEU A N 1
ATOM 857 C CA . LEU A 1 10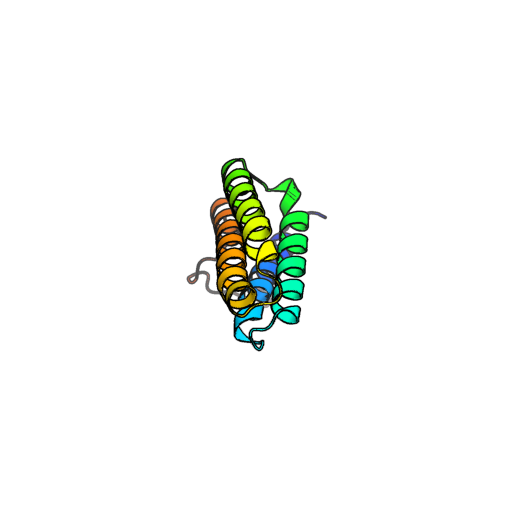3 ? -4.301 -8.425 14.410 1.00 68.81 103 LEU A CA 1
ATOM 858 C C . LEU A 1 103 ? -4.798 -9.466 15.407 1.00 68.81 103 LEU A C 1
ATOM 860 O O . LEU A 1 103 ? -4.529 -9.371 16.603 1.00 68.81 103 LEU A O 1
ATOM 864 N N . ILE A 1 104 ? -5.530 -10.451 14.895 1.00 61.44 104 ILE A N 1
ATOM 865 C CA . ILE A 1 104 ? -5.965 -11.605 15.676 1.00 61.44 104 ILE A CA 1
ATOM 866 C C . ILE A 1 104 ? -4.696 -12.336 16.151 1.00 61.44 104 ILE A C 1
ATOM 868 O O . ILE A 1 104 ? -3.875 -12.706 15.308 1.00 61.44 104 ILE A O 1
ATOM 872 N N . PRO A 1 105 ? -4.481 -12.514 17.469 1.00 53.34 105 PRO A N 1
ATOM 873 C CA . PRO A 1 10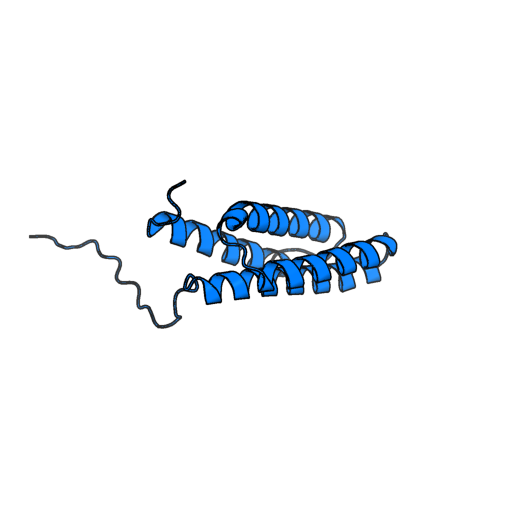5 ? -3.327 -13.249 17.977 1.00 53.34 105 PRO A CA 1
ATOM 874 C C . PRO A 1 105 ? -3.345 -14.691 17.455 1.00 53.34 105 PRO A C 1
ATOM 876 O O . PRO A 1 105 ? -4.401 -15.321 17.460 1.00 53.34 105 PRO A O 1
ATOM 879 N N . GLU A 1 106 ? -2.189 -15.248 17.077 1.00 48.81 106 GLU A N 1
ATOM 880 C CA . GLU A 1 106 ? -2.052 -16.648 16.607 1.00 48.81 106 GLU A CA 1
ATOM 881 C C . GLU A 1 106 ? -2.622 -17.688 17.597 1.00 48.81 106 GLU A C 1
ATOM 883 O O . GLU A 1 106 ? -2.932 -18.819 17.239 1.00 48.81 106 GLU A O 1
ATOM 888 N N . ASN A 1 107 ? -2.771 -17.291 18.857 1.00 44.25 107 ASN A N 1
ATOM 889 C CA . ASN A 1 107 ? -3.241 -18.063 19.997 1.00 44.25 107 ASN A CA 1
ATOM 890 C C . ASN A 1 107 ? -4.732 -17.857 20.336 1.00 44.25 107 ASN A C 1
ATOM 892 O O . ASN A 1 107 ? -5.210 -18.435 21.315 1.00 44.25 107 ASN A O 1
ATOM 896 N N . MET A 1 108 ? -5.494 -17.094 19.542 1.00 45.75 108 MET A N 1
ATOM 897 C CA . MET A 1 108 ? -6.955 -17.195 19.573 1.00 45.75 108 MET A CA 1
ATOM 898 C C . MET A 1 108 ? -7.367 -18.508 18.900 1.00 45.75 108 MET A C 1
ATOM 900 O O . MET A 1 108 ? -7.488 -18.600 17.681 1.00 45.75 108 MET A O 1
ATOM 904 N N . ILE A 1 109 ? -7.587 -19.544 19.714 1.00 46.19 109 ILE A N 1
ATOM 905 C CA . ILE A 1 109 ? -8.326 -20.726 19.275 1.00 46.19 109 ILE A CA 1
ATOM 906 C C . ILE A 1 109 ? -9.740 -20.249 18.959 1.00 46.19 109 ILE A C 1
ATOM 908 O O . ILE A 1 109 ? -10.506 -19.893 19.857 1.00 46.19 109 ILE A O 1
ATOM 912 N N . TYR A 1 110 ? -10.059 -20.223 17.670 1.00 47.00 110 TYR A N 1
ATOM 913 C CA . TYR A 1 110 ? -11.408 -20.010 17.181 1.00 47.00 110 TYR A CA 1
ATOM 914 C C . TYR A 1 110 ? -12.305 -21.100 17.756 1.00 47.00 110 TYR A C 1
ATOM 916 O O . TYR A 1 110 ? -12.243 -22.260 17.357 1.00 47.00 110 TYR A O 1
ATOM 924 N N . THR A 1 111 ? -13.141 -20.722 18.713 1.00 45.88 111 THR A N 1
ATOM 925 C CA . THR A 1 111 ? -14.368 -21.460 18.972 1.00 45.88 111 THR A CA 1
ATOM 926 C C . THR A 1 111 ? -15.394 -20.871 18.019 1.00 45.88 111 THR A C 1
ATOM 928 O O . THR A 1 111 ? -15.852 -19.745 18.197 1.00 45.88 111 THR A O 1
ATOM 931 N N . GLU A 1 112 ? -15.699 -21.602 16.946 1.00 43.12 112 GLU A N 1
ATOM 932 C CA . GLU A 1 112 ? -16.944 -21.396 16.211 1.00 43.12 112 GLU A CA 1
ATOM 933 C C . GLU A 1 112 ? -18.084 -21.640 17.209 1.00 43.12 112 GLU A C 1
ATOM 935 O O . GLU A 1 112 ? -18.482 -22.771 17.472 1.00 43.12 112 GLU A O 1
ATOM 940 N N . GLY A 1 113 ? -18.535 -20.577 17.872 1.00 48.38 113 GLY A N 1
ATOM 941 C CA . GLY A 1 113 ? -19.684 -20.627 18.761 1.00 48.38 113 GLY A CA 1
ATOM 942 C C . GLY A 1 113 ? -20.935 -20.853 17.928 1.00 48.38 113 GLY A C 1
ATOM 943 O O . GLY A 1 113 ? -21.460 -19.914 17.334 1.00 48.38 113 GLY A O 1
ATOM 944 N N . GLY A 1 114 ? -21.381 -22.105 17.869 1.00 44.59 114 GLY A N 1
ATOM 945 C CA . GLY A 1 114 ? -22.560 -22.496 17.113 1.00 44.59 114 GLY A CA 1
ATOM 946 C C . GLY A 1 114 ? -23.210 -23.807 17.542 1.00 44.59 114 GLY A C 1
ATOM 947 O O . GLY A 1 114 ? -23.949 -24.353 16.741 1.00 44.59 114 GLY A O 1
ATOM 948 N N . GLU A 1 115 ? -22.985 -24.301 18.763 1.00 43.59 115 GLU A N 1
ATOM 949 C CA . GLU A 1 115 ? -23.869 -25.298 19.392 1.00 43.59 115 GLU A CA 1
ATOM 950 C C . GLU A 1 115 ? -24.039 -24.987 20.888 1.00 43.59 115 GLU A C 1
ATOM 952 O O . GLU A 1 115 ? -23.643 -25.755 21.757 1.00 43.59 115 GLU A O 1
ATOM 957 N N . ASP A 1 116 ? -24.676 -23.854 21.193 1.00 48.38 116 ASP A N 1
ATOM 958 C CA . ASP A 1 116 ? -25.610 -23.839 22.324 1.00 48.38 116 ASP A CA 1
ATOM 959 C C . ASP A 1 116 ? -26.921 -24.456 21.815 1.00 48.38 116 ASP A C 1
ATOM 961 O O . ASP A 1 116 ? -27.837 -23.773 21.351 1.00 48.38 116 ASP A O 1
ATOM 965 N N . GLY A 1 117 ? -26.958 -25.788 21.819 1.00 40.31 117 GLY A N 1
ATOM 966 C CA . GLY A 1 117 ? -28.171 -26.581 21.672 1.00 40.31 117 GLY A CA 1
ATOM 967 C C . GLY A 1 117 ? -28.644 -27.019 23.054 1.00 40.31 117 GLY A C 1
ATOM 968 O O . GLY A 1 117 ? -27.936 -27.756 23.735 1.00 40.31 117 GLY A O 1
ATOM 969 N N . LEU A 1 118 ? -29.815 -26.511 23.446 1.00 35.75 118 LEU A N 1
ATOM 970 C CA . LEU A 1 118 ? -30.626 -26.930 24.597 1.00 35.75 118 LEU A CA 1
ATOM 971 C C . LEU A 1 118 ? -30.710 -28.453 24.783 1.00 35.75 118 LEU A C 1
ATOM 973 O O . LEU A 1 118 ? -30.877 -29.159 23.762 1.00 35.75 118 LEU A O 1
#

pLDDT: mean 80.91, std 16.66, range [35.75, 96.31]